Protein AF-A0A7R9ZJB7-F1 (afdb_monomer_lite)

InterPro domains:
  IPR024671 Autophagy-related protein 22-like [PF11700] (4-69)

Organism: NCBI:txid1486917

Foldseek 3Di:
DVVVVLVQLLAAPPCSVVSVVVVVVVVVVLVVVLVVVLVVCVVVVHDVVVSVVVVVVSVVVVVVVVVVDDDSVVSSVVSVCVNVVVDDPPDDDDPVRVVVVPDVPDPPDQFDQDPVRDGDPPPPPDPDDDDDDDDDDDDPPPDDDPDDDDDDDDPPDDDPPPPPPPPPPDPDDDDDDDD

Radius of gyration: 30.26 Å; chains: 1; bounding box: 63×49×95 Å

Secondary structure (DSSP, 8-state):
-HHHHHHHTTSPTT-HHHHHHHHHHHHHHHHHHHHHHHHHHHHTT--HHHHHHHHHHHHHHHHHHHHT---HHHHHHHHHHHHTT-S-TT-PPPHHHHHHH--S-----S----TT---------PPPP---PPPP----------PPP-----------------------PPP----

Sequence (179 aa):
PTEKALYVSIIPHGQEAELMGTYICACQIISWLPPLVFSIVNEAGYSMRFGLSTLAAYFSLSFVLLFWMGDYDDAVTQARLIDEGKRGFAETPTPDEMAMTYSPDANCFPYAYNAYGEFEMHADAAPHGDDSPAPVHSKSQILMHPSAEPSEATPTGATTKVAIARNSITDFRPIHDDD

Structure (mmCIF, N/CA/C/O backbone):
data_AF-A0A7R9ZJB7-F1
#
_entry.id   AF-A0A7R9ZJB7-F1
#
loop_
_atom_site.group_PDB
_atom_site.id
_atom_site.type_symbol
_atom_site.label_atom_id
_atom_site.label_alt_id
_atom_si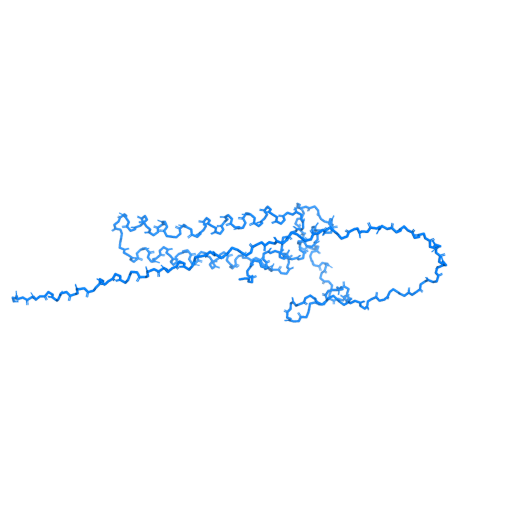te.label_comp_id
_atom_site.label_asym_id
_atom_site.label_entity_id
_atom_site.label_seq_id
_atom_site.pdbx_PDB_ins_code
_atom_site.Cartn_x
_atom_site.Cartn_y
_atom_site.Cartn_z
_atom_site.occupancy
_atom_site.B_iso_or_equiv
_atom_site.auth_seq_id
_atom_site.auth_comp_id
_atom_site.auth_asym_id
_atom_site.auth_atom_id
_atom_site.pdbx_PDB_model_num
ATOM 1 N N . PRO A 1 1 ? 12.463 -0.348 5.202 1.00 56.84 1 PRO A N 1
ATOM 2 C CA . PRO A 1 1 ? 13.404 -0.091 4.077 1.00 56.84 1 PRO A CA 1
ATOM 3 C C . PRO A 1 1 ? 13.136 -0.965 2.845 1.00 56.84 1 PRO A C 1
ATOM 5 O O . PRO A 1 1 ? 13.283 -0.480 1.735 1.00 56.84 1 PRO A O 1
ATOM 8 N N . THR A 1 2 ? 12.714 -2.217 3.041 1.00 80.00 2 THR A N 1
ATOM 9 C CA . THR A 1 2 ? 12.467 -3.204 1.975 1.00 80.00 2 THR A CA 1
ATOM 10 C C . THR A 1 2 ? 11.184 -2.971 1.172 1.00 80.00 2 THR A C 1
ATOM 12 O O . THR A 1 2 ? 11.180 -3.187 -0.031 1.00 80.00 2 THR A O 1
ATOM 15 N N . GLU A 1 3 ? 10.119 -2.460 1.794 1.00 85.88 3 GLU A N 1
ATOM 16 C CA . GLU A 1 3 ? 8.821 -2.254 1.123 1.00 85.88 3 GLU A CA 1
ATOM 17 C C . GLU A 1 3 ? 8.909 -1.308 -0.084 1.00 85.88 3 GLU A C 1
ATOM 19 O O . GLU A 1 3 ? 8.416 -1.608 -1.165 1.00 85.88 3 GLU A O 1
ATOM 24 N N . LYS A 1 4 ? 9.617 -0.184 0.071 1.00 87.12 4 LYS A N 1
ATOM 25 C CA . LYS A 1 4 ? 9.783 0.792 -1.014 1.00 87.12 4 LYS A CA 1
ATOM 26 C C . LYS A 1 4 ? 10.608 0.236 -2.173 1.00 87.12 4 LYS A C 1
ATOM 28 O O . LYS A 1 4 ? 10.397 0.658 -3.299 1.00 87.12 4 LYS A O 1
ATOM 33 N N . ALA A 1 5 ? 11.526 -0.694 -1.902 1.00 87.31 5 ALA A N 1
ATOM 34 C CA . ALA A 1 5 ? 12.327 -1.323 -2.946 1.00 87.31 5 ALA A CA 1
ATOM 35 C C . ALA A 1 5 ? 11.460 -2.216 -3.846 1.00 87.31 5 ALA A C 1
ATOM 37 O O . ALA A 1 5 ? 11.594 -2.134 -5.060 1.00 87.31 5 ALA A O 1
ATOM 38 N N . LEU A 1 6 ? 10.523 -2.975 -3.258 1.00 89.31 6 LEU A N 1
ATOM 39 C CA . LEU A 1 6 ? 9.539 -3.765 -4.013 1.00 89.31 6 LEU A CA 1
ATOM 40 C C . LEU A 1 6 ? 8.600 -2.894 -4.851 1.00 89.31 6 LEU A C 1
ATOM 42 O O . LEU A 1 6 ? 8.206 -3.286 -5.941 1.00 89.31 6 LEU A O 1
ATOM 46 N N . TYR A 1 7 ? 8.222 -1.718 -4.348 1.00 89.94 7 TYR A N 1
ATOM 47 C CA . TYR A 1 7 ? 7.385 -0.803 -5.121 1.00 89.94 7 TYR A CA 1
ATOM 48 C C . TYR A 1 7 ? 8.147 -0.196 -6.307 1.00 89.94 7 TYR A C 1
ATOM 50 O O . TYR A 1 7 ? 7.601 -0.072 -7.393 1.00 89.94 7 TYR A O 1
ATOM 58 N N . VAL A 1 8 ? 9.424 0.150 -6.134 1.00 89.19 8 VAL A N 1
ATOM 59 C CA . VAL A 1 8 ? 10.232 0.730 -7.218 1.00 89.19 8 VAL A CA 1
ATOM 60 C C . VAL A 1 8 ? 10.496 -0.278 -8.340 1.00 89.19 8 VAL A C 1
ATOM 62 O O . VAL A 1 8 ? 10.522 0.115 -9.498 1.00 89.19 8 VAL A O 1
ATOM 65 N N . SER A 1 9 ? 10.632 -1.572 -8.040 1.00 89.88 9 SER A N 1
ATOM 66 C CA . SER A 1 9 ? 10.878 -2.606 -9.057 1.00 89.88 9 SER A CA 1
ATOM 67 C C . SER A 1 9 ? 9.681 -2.930 -9.956 1.00 89.88 9 SER A C 1
ATOM 69 O O . SER A 1 9 ? 9.874 -3.578 -10.982 1.00 89.88 9 SER A O 1
ATOM 71 N N . ILE A 1 10 ? 8.468 -2.503 -9.591 1.00 92.50 10 ILE A N 1
ATOM 72 C CA . ILE A 1 10 ? 7.250 -2.676 -10.406 1.00 92.50 10 ILE A CA 1
ATOM 73 C C . ILE A 1 10 ? 6.846 -1.402 -11.158 1.00 92.50 10 ILE A C 1
ATOM 75 O O . ILE A 1 10 ? 5.881 -1.421 -11.918 1.00 92.50 10 ILE A O 1
ATOM 79 N N . ILE A 1 11 ? 7.540 -0.283 -10.936 1.00 91.94 11 ILE A N 1
ATOM 80 C CA . ILE A 1 11 ? 7.243 0.974 -11.621 1.00 91.94 11 ILE A CA 1
ATOM 81 C C . ILE A 1 11 ? 7.991 1.008 -12.960 1.00 91.94 11 ILE A C 1
ATOM 83 O O . ILE A 1 11 ? 9.207 0.823 -12.961 1.00 91.94 11 ILE A O 1
ATOM 87 N N . PRO A 1 12 ? 7.307 1.289 -14.086 1.00 89.62 12 PRO A N 1
ATOM 88 C CA . PRO A 1 12 ? 7.982 1.520 -15.357 1.00 89.62 12 PRO A CA 1
ATOM 89 C C . PRO A 1 12 ? 8.837 2.795 -15.311 1.00 89.62 12 PRO A C 1
ATOM 91 O O . PRO A 1 12 ? 8.505 3.789 -14.648 1.00 89.62 12 PRO A O 1
ATOM 94 N N . HIS A 1 13 ? 9.934 2.782 -16.059 1.00 86.56 13 HIS A N 1
ATOM 95 C CA . HIS A 1 13 ? 10.882 3.883 -16.127 1.00 86.56 13 HIS A CA 1
ATOM 96 C C . HIS A 1 13 ? 10.229 5.127 -16.747 1.00 86.56 13 HIS A C 1
ATOM 98 O O . HIS A 1 13 ? 9.405 5.064 -17.658 1.00 86.56 13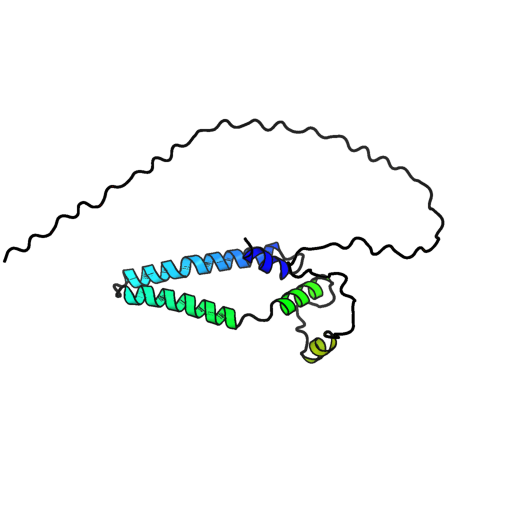 HIS A O 1
ATOM 104 N N . GLY A 1 14 ? 10.605 6.305 -16.245 1.00 87.25 14 GLY A N 1
ATOM 105 C CA . GLY A 1 14 ? 10.082 7.589 -16.729 1.00 87.25 14 GLY A CA 1
ATOM 106 C C . GLY A 1 14 ? 8.793 8.075 -16.053 1.00 87.25 14 GLY A C 1
ATOM 107 O O . GLY A 1 14 ? 8.458 9.247 -16.210 1.00 87.25 14 GLY A O 1
ATOM 108 N N . GLN A 1 15 ? 8.120 7.247 -15.239 1.00 88.25 15 GLN A N 1
ATOM 109 C CA . GLN A 1 15 ? 6.971 7.653 -14.401 1.00 88.25 15 GLN A CA 1
ATOM 110 C C . GLN A 1 15 ? 7.194 7.448 -12.893 1.00 88.25 15 GLN A C 1
ATOM 112 O O . GLN A 1 15 ? 6.270 7.563 -12.084 1.00 88.25 15 GLN A O 1
ATOM 117 N N . GLU A 1 16 ? 8.439 7.196 -12.496 1.00 90.44 16 GLU A N 1
ATOM 118 C CA . GLU A 1 16 ? 8.850 6.926 -11.114 1.00 90.44 16 GLU A CA 1
ATOM 119 C C . GLU A 1 16 ? 8.367 7.997 -10.130 1.00 90.44 16 GLU A C 1
ATOM 121 O O . GLU A 1 16 ? 7.819 7.681 -9.074 1.00 90.44 16 GLU A O 1
ATOM 126 N N . ALA A 1 17 ? 8.516 9.275 -10.491 1.00 92.75 17 ALA A N 1
ATOM 127 C CA . ALA A 1 17 ? 8.148 10.389 -9.624 1.00 92.75 17 ALA A CA 1
ATOM 128 C C . ALA A 1 17 ? 6.627 10.486 -9.392 1.00 92.75 17 ALA A C 1
ATOM 130 O O . ALA A 1 17 ? 6.191 10.735 -8.266 1.00 92.75 17 ALA A O 1
ATOM 131 N N . GLU A 1 18 ? 5.817 10.264 -10.432 1.00 94.81 18 GLU A N 1
ATOM 132 C CA . GLU A 1 18 ? 4.352 10.369 -10.363 1.00 94.81 18 GLU A CA 1
ATOM 133 C C . GLU A 1 18 ? 3.747 9.219 -9.548 1.00 94.81 18 GLU A C 1
ATOM 135 O O . GLU A 1 18 ? 2.920 9.429 -8.650 1.00 94.81 18 GLU A O 1
ATOM 140 N N . LEU A 1 19 ? 4.208 7.996 -9.815 1.00 92.75 19 LEU A N 1
ATOM 141 C CA . LEU A 1 19 ? 3.754 6.793 -9.123 1.00 92.75 19 LEU A CA 1
ATOM 142 C C . LEU A 1 19 ? 4.240 6.760 -7.674 1.00 92.75 19 LEU A C 1
ATOM 144 O O . LEU A 1 19 ? 3.475 6.388 -6.781 1.00 92.75 19 LEU A O 1
ATOM 148 N N . MET A 1 20 ? 5.474 7.193 -7.404 1.00 92.94 20 MET A N 1
ATOM 149 C CA . MET A 1 20 ? 5.983 7.254 -6.035 1.00 92.94 20 MET A CA 1
ATOM 150 C C . MET A 1 20 ? 5.309 8.356 -5.216 1.00 92.94 20 MET A C 1
ATOM 152 O O . MET A 1 20 ? 4.985 8.145 -4.045 1.00 92.94 20 MET A O 1
ATOM 156 N N . GLY A 1 21 ? 5.007 9.500 -5.836 1.00 94.62 21 GLY A N 1
ATOM 157 C CA . GLY A 1 21 ? 4.193 10.548 -5.221 1.00 94.62 21 GLY A CA 1
ATOM 158 C C . GLY A 1 21 ? 2.799 10.045 -4.836 1.00 94.62 21 GLY A C 1
ATOM 159 O O . GLY A 1 21 ? 2.347 10.274 -3.713 1.00 94.62 21 GLY A O 1
ATOM 160 N N . THR A 1 22 ? 2.150 9.298 -5.733 1.00 94.88 22 THR A N 1
ATOM 161 C CA . THR A 1 22 ? 0.819 8.716 -5.498 1.00 94.88 22 THR A CA 1
ATOM 162 C C . THR A 1 22 ? 0.836 7.692 -4.365 1.00 94.88 22 THR A C 1
ATOM 164 O O . THR A 1 22 ? -0.007 7.767 -3.470 1.00 94.88 22 THR A O 1
ATOM 167 N N . TYR A 1 23 ? 1.823 6.791 -4.343 1.00 93.81 23 TYR A N 1
ATOM 168 C CA . TYR A 1 23 ? 2.006 5.827 -3.254 1.00 93.81 23 TYR A CA 1
ATOM 169 C C . TYR A 1 23 ? 2.179 6.525 -1.902 1.00 93.81 23 TYR A C 1
ATOM 171 O O . TYR A 1 23 ? 1.445 6.235 -0.958 1.00 93.81 23 TYR A O 1
ATOM 179 N N . ILE A 1 24 ? 3.080 7.511 -1.813 1.00 94.94 24 ILE A N 1
ATOM 180 C CA . ILE A 1 24 ? 3.301 8.256 -0.567 1.00 94.94 24 ILE A CA 1
ATOM 181 C C . ILE A 1 24 ? 2.023 8.986 -0.139 1.00 94.94 24 ILE A C 1
ATOM 183 O O . ILE A 1 24 ? 1.664 8.941 1.038 1.00 94.94 24 ILE A O 1
ATOM 187 N N . CYS A 1 25 ? 1.319 9.631 -1.072 1.00 96.19 25 CYS A N 1
ATOM 188 C CA . CYS A 1 25 ? 0.058 10.314 -0.796 1.00 96.19 25 CYS A CA 1
ATOM 189 C C . CYS A 1 25 ? -0.992 9.349 -0.222 1.00 96.19 25 CYS A C 1
ATOM 191 O O . CYS A 1 25 ? -1.583 9.631 0.821 1.00 96.19 25 CYS A O 1
ATOM 193 N N . ALA A 1 26 ? -1.166 8.176 -0.836 1.00 94.62 26 ALA A N 1
ATOM 194 C CA . ALA A 1 26 ? -2.094 7.151 -0.369 1.00 94.62 26 ALA A CA 1
ATOM 195 C C . ALA A 1 26 ? -1.723 6.621 1.026 1.00 94.62 26 ALA A C 1
ATOM 197 O O . ALA A 1 26 ? -2.588 6.550 1.902 1.00 94.62 26 ALA A O 1
ATOM 198 N N . CYS A 1 27 ? -0.442 6.320 1.272 1.00 93.62 27 CYS A N 1
ATOM 199 C CA . CYS A 1 27 ? 0.040 5.901 2.589 1.00 93.62 27 CYS A CA 1
ATOM 200 C C . CYS A 1 27 ? -0.257 6.952 3.657 1.00 93.62 27 CYS A C 1
ATOM 202 O O . CYS A 1 27 ? -0.719 6.609 4.747 1.00 93.62 27 CYS A O 1
ATOM 204 N N . GLN A 1 28 ? -0.036 8.232 3.343 1.00 95.94 28 GLN A N 1
ATOM 205 C CA . GLN A 1 28 ? -0.377 9.299 4.271 1.00 95.94 28 GLN A CA 1
ATOM 206 C C . GLN A 1 28 ? -1.875 9.320 4.524 1.00 95.94 28 GLN A C 1
ATOM 208 O O . GLN A 1 28 ? -2.256 9.291 5.690 1.00 95.94 28 GLN A O 1
ATOM 213 N N . ILE A 1 29 ? -2.708 9.259 3.476 1.00 95.25 29 ILE A N 1
ATOM 214 C CA . ILE A 1 29 ? -4.168 9.275 3.613 1.00 95.2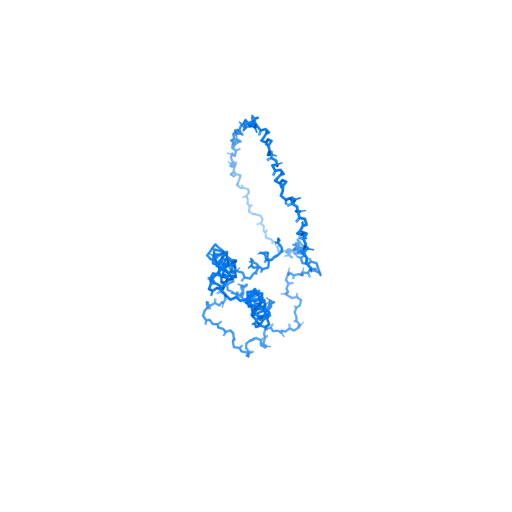5 29 ILE A CA 1
ATOM 215 C C . ILE A 1 29 ? -4.674 8.171 4.544 1.00 95.25 29 ILE A C 1
ATOM 217 O O . ILE A 1 29 ? -5.458 8.416 5.460 1.00 95.25 29 ILE A O 1
ATOM 221 N N . ILE A 1 30 ? -4.176 6.957 4.340 1.00 94.25 30 ILE A N 1
ATOM 222 C CA . ILE A 1 30 ? -4.577 5.790 5.120 1.00 94.25 30 ILE A CA 1
ATOM 223 C C . ILE A 1 30 ? -4.044 5.871 6.558 1.00 94.25 30 ILE A C 1
ATOM 225 O O . ILE A 1 30 ? -4.704 5.388 7.472 1.00 94.25 30 ILE A O 1
ATOM 229 N N . SER A 1 31 ? -2.896 6.512 6.802 1.00 94.75 31 SER A N 1
ATOM 230 C CA . SER A 1 31 ? -2.301 6.577 8.145 1.00 94.75 31 SER A CA 1
ATOM 231 C C . SER A 1 31 ? -3.085 7.441 9.147 1.00 94.75 31 SER A C 1
ATOM 233 O O . SER A 1 31 ? -3.129 7.100 10.331 1.00 94.75 31 SER A O 1
ATOM 235 N N . TRP A 1 32 ? -3.741 8.526 8.705 1.00 95.62 32 TRP A N 1
ATOM 236 C CA . TRP A 1 32 ? -4.528 9.399 9.599 1.00 95.62 32 TRP A CA 1
ATOM 237 C C . TRP A 1 32 ? -5.977 8.952 9.774 1.00 95.62 32 TRP A C 1
ATOM 239 O O . TRP A 1 32 ? -6.656 9.387 10.706 1.00 95.62 32 TRP A O 1
ATOM 249 N N . LEU A 1 33 ? -6.460 8.067 8.910 1.00 94.88 33 LEU A N 1
ATOM 250 C CA . LEU A 1 33 ? -7.865 7.697 8.874 1.00 94.88 33 LEU A CA 1
ATOM 251 C C . LEU A 1 33 ? -8.296 6.860 10.105 1.00 94.88 33 LEU A C 1
ATOM 253 O O . LEU A 1 33 ? -9.286 7.234 10.739 1.00 94.88 33 LEU A O 1
ATOM 257 N N . PRO A 1 34 ? -7.557 5.822 10.554 1.00 93.81 34 PRO A N 1
ATOM 258 C CA . PRO A 1 34 ? -7.882 5.092 11.781 1.00 93.81 34 PRO A CA 1
ATOM 259 C C . PRO A 1 34 ? -7.931 5.954 13.057 1.00 93.81 34 PRO A C 1
ATOM 261 O O . PRO A 1 34 ? -8.938 5.869 13.767 1.00 93.81 34 PRO A O 1
ATOM 264 N N . PRO A 1 35 ? -6.925 6.800 13.383 1.00 94.12 35 PRO A N 1
ATOM 265 C CA . PRO A 1 35 ? -6.981 7.624 14.591 1.00 94.12 35 PRO A CA 1
ATOM 266 C C . PRO A 1 35 ? -8.079 8.691 14.529 1.00 94.12 35 PRO A C 1
ATOM 268 O O . PRO A 1 35 ? -8.673 9.004 15.563 1.00 94.12 35 PRO A O 1
ATOM 271 N N . LEU A 1 36 ? -8.406 9.212 13.342 1.00 96.44 36 LEU A N 1
ATOM 272 C CA . LEU A 1 36 ? -9.518 10.146 13.185 1.00 96.44 36 LEU A CA 1
ATOM 273 C C . LEU A 1 36 ? -10.858 9.454 13.441 1.00 96.44 36 LEU A C 1
ATOM 275 O O . LEU A 1 36 ? -11.664 9.950 14.225 1.00 96.44 36 LEU A O 1
ATOM 279 N N . VAL A 1 37 ? -11.087 8.284 12.841 1.00 96.06 37 VAL A N 1
ATOM 280 C CA . VAL A 1 37 ? -12.323 7.516 13.058 1.00 96.06 37 VAL A CA 1
ATOM 281 C C . VAL A 1 37 ? -12.456 7.097 14.519 1.00 96.06 37 VAL A C 1
ATOM 283 O O . VAL A 1 37 ? -13.539 7.207 15.090 1.00 96.06 37 VAL A O 1
ATOM 286 N N . PHE A 1 38 ? -11.360 6.679 15.153 1.00 94.56 38 PHE A N 1
ATOM 287 C CA . PHE A 1 38 ? -11.344 6.387 16.584 1.00 94.56 38 PHE A CA 1
ATOM 288 C C . PHE A 1 38 ? -11.739 7.611 17.421 1.00 94.56 38 PHE A C 1
ATOM 290 O O . PHE A 1 38 ? -12.583 7.494 18.309 1.00 94.56 38 PHE A O 1
ATOM 297 N N . SER A 1 39 ? -11.180 8.782 17.106 1.00 95.69 39 SER A N 1
ATOM 298 C CA . SER A 1 39 ? -11.496 10.038 17.798 1.00 95.69 39 SER A CA 1
ATOM 299 C C . SER A 1 39 ? -12.977 10.398 17.668 1.00 95.69 39 SER A C 1
ATOM 301 O O . SER A 1 39 ? -13.623 10.646 18.681 1.00 95.69 39 SER A O 1
ATOM 303 N N . ILE A 1 40 ? -13.547 10.316 16.460 1.00 97.19 40 ILE A N 1
ATOM 304 C CA . ILE A 1 40 ? -14.977 10.583 16.226 1.00 97.19 40 ILE A CA 1
ATOM 305 C C . ILE A 1 40 ? -15.864 9.624 17.031 1.00 97.19 40 ILE A C 1
ATOM 307 O O . ILE A 1 40 ? -16.829 10.053 17.661 1.00 97.19 40 ILE A O 1
ATOM 311 N N . VAL A 1 41 ? -15.550 8.323 17.034 1.00 96.88 41 VAL A N 1
ATOM 312 C CA . VAL A 1 41 ? -16.327 7.321 17.788 1.00 96.88 41 VAL A CA 1
ATOM 313 C C . VAL A 1 41 ? -16.262 7.595 19.291 1.00 96.88 41 VAL A C 1
ATOM 315 O O . VAL A 1 41 ? -17.270 7.452 19.985 1.00 96.88 41 VAL A O 1
ATOM 318 N N . ASN A 1 42 ? -15.099 8.013 19.790 1.00 95.00 42 ASN A N 1
ATOM 319 C CA . ASN A 1 42 ? -14.906 8.333 21.197 1.00 95.00 42 ASN A CA 1
ATOM 320 C C . ASN A 1 42 ? -15.649 9.618 21.607 1.00 95.00 42 ASN A C 1
ATOM 322 O O . ASN A 1 42 ? -16.307 9.640 22.644 1.00 95.00 42 ASN A O 1
ATOM 326 N N . GLU A 1 43 ? -15.611 10.666 20.780 1.00 97.06 43 GLU A N 1
ATOM 327 C CA . GLU A 1 43 ? -16.336 11.924 21.026 1.00 97.06 43 GLU A CA 1
ATOM 328 C C . GLU A 1 43 ? -17.858 11.763 20.941 1.00 97.06 43 GLU A C 1
ATOM 330 O O . GLU A 1 43 ? -18.595 12.436 21.658 1.00 97.06 43 GLU A O 1
ATOM 335 N N . ALA A 1 44 ? -18.343 10.819 20.133 1.00 97.25 44 ALA A N 1
ATOM 336 C CA . ALA A 1 44 ? -19.759 10.470 20.068 1.00 97.25 44 ALA A CA 1
ATOM 337 C C . ALA A 1 44 ? -20.275 9.720 21.319 1.00 97.25 44 ALA A C 1
ATOM 339 O O . ALA A 1 44 ? -21.462 9.401 21.393 1.00 97.25 44 ALA A O 1
ATOM 340 N N . GLY A 1 45 ? -19.414 9.434 22.304 1.00 97.06 45 GLY A N 1
ATOM 341 C CA . GLY A 1 45 ? -19.795 8.797 23.567 1.00 97.06 45 GLY A CA 1
ATOM 342 C C . GLY A 1 45 ? -20.009 7.284 23.474 1.00 97.06 45 GLY A C 1
ATOM 343 O O . GLY A 1 45 ? -20.599 6.688 24.378 1.00 97.06 45 GLY A O 1
ATOM 344 N N . TYR A 1 46 ? -19.546 6.637 22.398 1.00 97.12 46 TYR A N 1
ATOM 345 C CA . TYR A 1 46 ? -19.587 5.179 22.297 1.00 97.12 46 TYR A CA 1
ATOM 346 C C . TYR A 1 46 ? -18.578 4.523 23.245 1.00 97.12 46 TYR A C 1
ATOM 348 O O . TYR A 1 46 ? -17.533 5.078 23.580 1.00 97.12 46 TYR A O 1
ATOM 356 N N . SER A 1 47 ? -18.869 3.284 23.658 1.00 96.00 47 SER A N 1
ATOM 357 C CA . SER A 1 47 ? -17.941 2.523 24.499 1.00 96.00 47 SER A CA 1
ATOM 358 C C . SER A 1 47 ? -16.617 2.246 23.773 1.00 96.00 47 SER A C 1
ATOM 360 O O . SER A 1 47 ? -16.601 1.932 22.581 1.00 96.00 47 SER A O 1
ATOM 362 N N . MET A 1 48 ? -15.505 2.267 24.512 1.00 94.88 48 MET A N 1
ATOM 363 C CA . MET A 1 48 ? -14.144 2.064 23.986 1.00 94.88 48 MET A CA 1
ATOM 364 C C . MET A 1 48 ? -13.968 0.745 23.205 1.00 94.88 48 MET A C 1
ATOM 366 O O . MET A 1 48 ? -13.120 0.644 22.319 1.00 94.88 48 MET A O 1
ATOM 370 N N . ARG A 1 49 ? -14.816 -0.257 23.480 1.00 96.38 49 ARG A N 1
ATOM 371 C CA . ARG A 1 49 ? -14.876 -1.523 22.733 1.00 96.38 49 ARG A CA 1
ATOM 372 C C . ARG A 1 49 ? -15.173 -1.310 21.248 1.00 96.38 49 ARG A C 1
ATOM 374 O O . ARG A 1 49 ? -14.565 -1.976 20.417 1.00 96.38 49 ARG A O 1
ATOM 381 N N . PHE A 1 50 ? -16.060 -0.373 20.912 1.00 95.81 50 PHE A N 1
ATOM 382 C CA . PHE A 1 50 ? -16.353 -0.043 19.517 1.00 95.81 50 PHE A CA 1
ATOM 383 C C . PHE A 1 50 ? -15.161 0.632 18.839 1.00 95.81 50 PHE A C 1
ATOM 385 O O . PHE A 1 50 ? -14.849 0.284 17.706 1.00 95.81 50 PHE A O 1
ATOM 392 N N . GLY A 1 51 ? -14.437 1.507 19.545 1.00 93.62 51 GLY A N 1
ATOM 393 C CA . GLY A 1 51 ? -13.205 2.110 19.027 1.00 93.62 51 GLY A CA 1
ATOM 394 C C . GLY A 1 51 ? -12.112 1.077 18.719 1.00 93.62 51 GLY A C 1
ATOM 395 O O . GLY A 1 51 ? -11.439 1.168 17.699 1.00 93.62 51 GLY A O 1
ATOM 396 N N . LEU A 1 52 ? -11.963 0.038 19.547 1.00 93.81 52 LEU A N 1
ATOM 397 C CA . LEU A 1 52 ? -11.054 -1.075 19.238 1.00 93.81 52 LEU A CA 1
ATOM 398 C C . LEU A 1 52 ? -11.563 -1.939 18.074 1.00 93.81 52 LEU A C 1
ATOM 400 O O . LEU A 1 52 ? -10.770 -2.411 17.259 1.00 93.81 52 LEU A O 1
ATOM 404 N N . SER A 1 53 ? -12.882 -2.123 17.965 1.00 96.31 53 SER A N 1
ATOM 405 C CA . SER A 1 53 ? -13.492 -2.879 16.868 1.00 96.31 53 SER A CA 1
ATOM 406 C C . SER A 1 53 ? -13.294 -2.211 15.506 1.00 96.31 53 SER A C 1
ATOM 408 O O . SER A 1 53 ? -13.127 -2.923 14.517 1.00 96.31 53 SER A O 1
ATOM 410 N N . THR A 1 54 ? -13.299 -0.875 15.420 1.00 95.12 54 THR A N 1
ATOM 411 C CA . THR A 1 54 ? -13.032 -0.179 14.149 1.00 95.12 54 THR A CA 1
ATOM 412 C C . THR A 1 54 ? -11.586 -0.375 13.707 1.00 95.12 54 THR A C 1
ATOM 414 O O . THR A 1 54 ? -11.343 -0.624 12.530 1.00 95.12 54 THR A O 1
ATOM 417 N N . LEU A 1 55 ? -10.631 -0.358 14.642 1.00 92.88 55 LEU A N 1
ATOM 418 C CA . LEU A 1 55 ? -9.227 -0.639 14.344 1.00 92.88 55 LEU A CA 1
ATOM 419 C C . LEU A 1 55 ? -9.039 -2.066 13.807 1.00 92.88 55 LEU A C 1
ATOM 421 O O . LEU A 1 55 ? -8.358 -2.264 12.802 1.00 92.88 55 LEU A O 1
ATOM 425 N N . ALA A 1 56 ? -9.696 -3.050 14.430 1.00 95.69 56 ALA A N 1
ATOM 426 C CA . ALA A 1 56 ? -9.699 -4.429 13.944 1.00 95.69 56 ALA A CA 1
ATOM 427 C C . ALA A 1 56 ? -10.287 -4.538 12.526 1.00 95.69 56 ALA A C 1
ATOM 429 O O . ALA A 1 56 ? -9.716 -5.227 11.685 1.00 95.69 56 ALA A O 1
ATOM 430 N N . ALA A 1 57 ? -11.370 -3.808 12.234 1.00 95.94 57 ALA A N 1
ATOM 431 C CA . ALA A 1 57 ? -11.968 -3.780 10.902 1.00 95.94 57 ALA A CA 1
ATOM 432 C C . ALA A 1 57 ? -11.006 -3.229 9.832 1.00 95.94 57 ALA A C 1
ATOM 434 O O . ALA A 1 57 ? -10.936 -3.801 8.745 1.00 95.94 57 ALA A O 1
ATOM 435 N N . TYR A 1 58 ? -10.220 -2.186 10.136 1.00 95.25 58 TYR A N 1
ATOM 436 C CA . TYR A 1 58 ? -9.183 -1.688 9.218 1.00 95.25 58 TYR A CA 1
ATOM 437 C C . TYR A 1 58 ? -8.106 -2.736 8.940 1.00 95.25 58 TYR A C 1
ATOM 439 O O . TYR A 1 58 ? -7.740 -2.934 7.785 1.00 95.25 58 TYR A O 1
ATOM 447 N N . PHE A 1 59 ? -7.634 -3.453 9.963 1.00 94.38 59 PHE A N 1
ATOM 448 C CA . PHE A 1 59 ? -6.671 -4.536 9.753 1.00 94.38 59 PHE A CA 1
ATOM 449 C C . PHE A 1 59 ? -7.253 -5.668 8.907 1.00 94.38 59 PHE A C 1
ATOM 451 O O . PHE A 1 59 ? -6.600 -6.124 7.971 1.00 94.38 59 PHE A O 1
ATOM 458 N N . SER A 1 60 ? -8.483 -6.101 9.192 1.00 96.94 60 SER A N 1
ATOM 459 C CA . SER A 1 60 ? -9.160 -7.123 8.389 1.00 96.94 60 SER A CA 1
ATOM 460 C C . SER A 1 60 ? -9.324 -6.688 6.934 1.00 96.94 60 SER A C 1
ATOM 462 O O . SER A 1 60 ? -9.079 -7.489 6.036 1.00 96.94 60 SER A O 1
ATOM 464 N N . LEU A 1 61 ? -9.670 -5.421 6.689 1.00 95.75 61 LEU A N 1
ATOM 465 C CA . LEU A 1 61 ? -9.746 -4.867 5.341 1.00 95.75 61 LEU A CA 1
ATOM 466 C C . LEU A 1 61 ? -8.384 -4.915 4.636 1.00 95.75 61 LEU A C 1
ATOM 468 O O . LEU A 1 61 ? -8.317 -5.372 3.499 1.00 95.75 61 LEU A O 1
ATOM 472 N N . SER A 1 62 ? -7.299 -4.523 5.311 1.00 93.88 62 SER A N 1
ATOM 473 C CA . SER A 1 62 ? -5.943 -4.617 4.753 1.00 93.88 62 SER A CA 1
ATOM 474 C C . SER A 1 62 ? -5.564 -6.051 4.382 1.00 93.88 62 SER A C 1
ATOM 476 O O . SER A 1 62 ? -4.984 -6.269 3.323 1.00 93.88 62 SER A O 1
ATOM 478 N N . PHE A 1 63 ? -5.929 -7.041 5.204 1.00 96.12 63 PHE A N 1
ATOM 479 C CA . PHE A 1 63 ? -5.709 -8.451 4.871 1.00 96.12 63 PHE A CA 1
ATOM 480 C C . PHE A 1 63 ? -6.492 -8.882 3.629 1.00 96.12 63 PHE A C 1
ATOM 482 O O . PHE A 1 63 ? -5.931 -9.548 2.765 1.00 96.12 63 PHE A O 1
ATOM 489 N N . VAL A 1 64 ? -7.764 -8.491 3.507 1.00 96.94 64 VAL A N 1
ATOM 490 C CA . VAL A 1 64 ? -8.581 -8.815 2.325 1.00 96.94 64 VAL A CA 1
ATOM 491 C C . VAL A 1 64 ? -7.987 -8.197 1.060 1.00 96.94 64 VAL A C 1
ATOM 493 O O . VAL A 1 64 ? -7.869 -8.884 0.050 1.00 96.94 64 VAL A O 1
ATOM 496 N N . LEU A 1 65 ? -7.563 -6.933 1.122 1.00 94.31 65 LEU A N 1
ATOM 497 C CA . LEU A 1 65 ? -6.906 -6.265 -0.003 1.00 94.31 65 LEU A CA 1
ATOM 498 C C . LEU A 1 65 ? -5.587 -6.948 -0.381 1.00 94.31 65 LEU A C 1
ATOM 500 O O . LEU A 1 65 ? -5.297 -7.080 -1.565 1.00 94.31 65 LEU A O 1
ATOM 504 N N . LEU A 1 66 ? -4.828 -7.437 0.604 1.00 92.31 66 LEU A N 1
ATOM 505 C CA . LEU A 1 66 ? -3.600 -8.188 0.355 1.00 92.31 66 LEU A CA 1
ATOM 506 C C . LEU A 1 66 ? -3.876 -9.525 -0.347 1.00 92.31 66 LEU A C 1
ATOM 508 O O . LEU A 1 66 ? -3.138 -9.891 -1.251 1.00 92.31 66 LEU A O 1
ATOM 512 N N . PHE A 1 67 ? -4.952 -10.232 0.009 1.00 93.94 67 PHE A N 1
ATOM 513 C CA . PHE A 1 67 ? -5.352 -11.466 -0.685 1.00 93.94 67 PHE A CA 1
ATOM 514 C C . PHE A 1 67 ? -5.858 -11.236 -2.113 1.00 93.94 67 PHE A C 1
ATOM 516 O O . PHE A 1 67 ? -5.864 -12.166 -2.914 1.00 93.94 67 PHE A O 1
ATOM 523 N N . TRP A 1 68 ? -6.301 -10.021 -2.431 1.00 95.69 68 TRP A N 1
ATOM 524 C CA . TRP A 1 68 ? -6.652 -9.619 -3.794 1.00 95.69 68 TRP A CA 1
ATOM 525 C C . TRP A 1 68 ? -5.477 -9.063 -4.594 1.00 95.69 68 TRP A C 1
ATOM 527 O O . TRP A 1 68 ? -5.631 -8.807 -5.788 1.00 95.69 68 TRP A O 1
ATOM 537 N N . MET A 1 69 ? -4.312 -8.886 -3.973 1.00 91.94 69 MET A N 1
ATOM 538 C CA . MET A 1 69 ? -3.102 -8.518 -4.692 1.00 91.94 69 MET A CA 1
ATOM 539 C C . MET A 1 69 ? -2.659 -9.702 -5.566 1.00 91.94 69 MET A C 1
ATOM 541 O O . MET A 1 69 ? -2.601 -10.837 -5.095 1.00 91.94 69 MET A O 1
ATOM 545 N N . GLY A 1 70 ? -2.414 -9.438 -6.852 1.00 92.12 70 GLY A N 1
ATOM 546 C CA . GLY A 1 70 ? -1.976 -10.447 -7.819 1.00 92.12 70 GLY A CA 1
ATOM 547 C C . GLY A 1 70 ? -0.536 -10.918 -7.600 1.00 92.12 70 GLY A C 1
ATOM 548 O O . GLY A 1 70 ? 0.123 -10.534 -6.632 1.00 92.12 70 GLY A O 1
ATOM 549 N N . ASP A 1 71 ? -0.050 -11.747 -8.523 1.00 92.81 71 ASP A N 1
ATOM 550 C CA . ASP A 1 71 ? 1.328 -12.235 -8.499 1.00 92.81 71 ASP A CA 1
ATOM 551 C C . ASP A 1 71 ? 2.323 -11.096 -8.786 1.00 92.81 71 ASP A C 1
ATOM 553 O O . ASP A 1 71 ? 2.132 -10.281 -9.693 1.00 92.81 71 ASP A O 1
ATOM 557 N N . TYR A 1 72 ? 3.382 -11.027 -7.983 1.00 90.69 72 TYR A N 1
ATOM 558 C CA . TYR A 1 72 ? 4.402 -9.990 -8.088 1.00 90.69 72 TYR A CA 1
ATOM 559 C C . TYR A 1 72 ? 5.293 -10.168 -9.327 1.00 90.69 72 TYR A C 1
ATOM 561 O O . TYR A 1 72 ? 5.655 -9.176 -9.962 1.00 90.69 72 TYR A O 1
ATOM 569 N N . ASP A 1 73 ? 5.621 -11.404 -9.706 1.00 90.88 73 ASP A N 1
ATOM 570 C CA . ASP A 1 73 ? 6.523 -11.680 -10.828 1.00 90.88 73 ASP A CA 1
ATOM 571 C C . ASP A 1 73 ? 5.873 -11.306 -12.172 1.00 90.88 73 ASP A C 1
ATOM 573 O O . ASP A 1 73 ? 6.545 -10.803 -13.081 1.00 90.88 73 ASP A O 1
ATOM 577 N N . ASP A 1 74 ? 4.549 -11.463 -12.279 1.00 90.00 74 ASP A N 1
ATOM 578 C CA . ASP A 1 74 ? 3.769 -10.984 -13.427 1.00 90.00 74 ASP A CA 1
ATOM 579 C C . ASP A 1 74 ? 3.806 -9.448 -13.517 1.00 90.00 74 ASP A C 1
ATOM 581 O O . ASP A 1 74 ? 4.106 -8.890 -14.574 1.00 90.00 74 ASP A O 1
ATOM 585 N N . ALA A 1 75 ? 3.625 -8.746 -12.393 1.00 90.62 75 ALA A N 1
ATOM 586 C CA . ALA A 1 75 ? 3.696 -7.284 -12.359 1.00 90.62 75 ALA A CA 1
ATOM 587 C C . ALA A 1 75 ? 5.073 -6.748 -12.801 1.00 90.62 75 ALA A C 1
ATOM 589 O O . ALA A 1 75 ? 5.147 -5.810 -13.598 1.00 90.62 75 ALA A O 1
ATOM 590 N N . VAL A 1 76 ? 6.168 -7.369 -12.344 1.00 90.62 76 VAL A N 1
ATOM 591 C CA . VAL A 1 76 ? 7.532 -7.008 -12.775 1.00 90.62 76 VAL A CA 1
ATOM 592 C C . VAL A 1 76 ? 7.729 -7.283 -14.267 1.00 90.62 76 VAL A C 1
ATOM 594 O O . VAL A 1 76 ? 8.325 -6.469 -14.977 1.00 90.62 76 VAL A O 1
ATOM 597 N N . THR A 1 77 ? 7.225 -8.414 -14.765 1.00 89.12 77 THR A N 1
ATOM 598 C CA . THR A 1 77 ? 7.316 -8.768 -16.188 1.00 89.12 77 THR A CA 1
ATOM 599 C C . THR A 1 77 ? 6.577 -7.747 -17.054 1.00 89.12 77 THR A C 1
ATOM 601 O O . THR A 1 77 ? 7.114 -7.285 -18.061 1.00 89.12 77 THR A O 1
ATOM 604 N N . GLN A 1 78 ? 5.379 -7.330 -16.643 1.00 87.81 78 GLN A N 1
ATOM 605 C CA . GLN A 1 78 ? 4.600 -6.315 -17.348 1.00 87.81 78 GLN A CA 1
ATOM 606 C C . GLN A 1 78 ? 5.288 -4.946 -17.351 1.00 87.81 78 GLN A C 1
ATOM 608 O O . GLN A 1 78 ? 5.348 -4.313 -18.406 1.00 87.81 78 GLN A O 1
ATOM 613 N N . ALA A 1 79 ? 5.865 -4.516 -16.224 1.00 89.88 79 ALA A N 1
ATOM 614 C CA . ALA A 1 79 ? 6.617 -3.262 -16.148 1.00 89.88 79 ALA A CA 1
ATOM 615 C C . ALA A 1 79 ? 7.783 -3.237 -17.154 1.00 89.88 79 ALA A C 1
ATOM 617 O O . ALA A 1 79 ? 7.917 -2.290 -17.928 1.00 89.88 79 ALA A O 1
ATOM 618 N N . ARG A 1 80 ? 8.554 -4.331 -17.245 1.00 87.69 80 ARG A N 1
ATOM 619 C CA . ARG A 1 80 ? 9.662 -4.458 -18.211 1.00 87.69 80 ARG A CA 1
ATOM 620 C C . ARG A 1 80 ? 9.197 -4.418 -19.667 1.00 87.69 80 ARG A C 1
ATOM 622 O O . ARG A 1 80 ? 9.854 -3.811 -20.507 1.00 87.69 80 ARG A O 1
ATOM 629 N N . LEU A 1 81 ? 8.067 -5.051 -19.985 1.00 86.50 81 LEU A N 1
ATOM 630 C CA . LEU A 1 81 ? 7.520 -5.037 -21.349 1.00 86.50 81 LEU A CA 1
ATOM 631 C C . LEU A 1 81 ? 7.087 -3.631 -21.791 1.00 86.50 81 LEU A C 1
ATOM 633 O O . LEU A 1 81 ? 7.212 -3.297 -22.974 1.00 86.50 81 LEU A O 1
ATOM 637 N N . ILE A 1 82 ? 6.587 -2.820 -20.854 1.00 86.56 82 ILE A N 1
ATOM 638 C CA . ILE A 1 82 ? 6.254 -1.410 -21.089 1.00 86.56 82 ILE A CA 1
ATOM 639 C C . ILE A 1 82 ? 7.536 -0.607 -21.345 1.00 86.56 82 ILE A C 1
ATOM 641 O O . ILE A 1 82 ? 7.581 0.166 -22.303 1.00 86.56 82 ILE A O 1
ATOM 645 N N . ASP A 1 83 ? 8.593 -0.843 -20.563 1.00 86.12 83 ASP A N 1
ATOM 646 C CA . ASP A 1 83 ? 9.883 -0.154 -20.712 1.00 86.12 83 ASP A CA 1
ATOM 647 C C . ASP A 1 83 ? 10.557 -0.414 -22.064 1.00 86.12 83 ASP A C 1
ATOM 649 O O . ASP A 1 83 ? 11.144 0.488 -22.661 1.00 86.12 83 ASP A O 1
ATOM 653 N N . GLU A 1 84 ? 10.445 -1.636 -22.592 1.00 86.81 84 GLU A N 1
ATOM 654 C CA . GLU A 1 84 ? 10.971 -1.988 -23.917 1.00 86.81 84 GLU A CA 1
ATOM 655 C C . GLU A 1 84 ? 10.173 -1.356 -25.074 1.00 86.81 84 GLU A C 1
ATOM 657 O O . GLU A 1 84 ? 10.532 -1.528 -26.242 1.00 86.81 84 GLU A O 1
ATOM 662 N N . GLY A 1 85 ? 9.071 -0.653 -24.782 1.00 81.75 85 GLY A N 1
ATOM 663 C CA . GLY A 1 85 ? 8.182 -0.066 -25.786 1.00 81.75 85 GLY A CA 1
ATOM 664 C C . GLY A 1 85 ? 7.452 -1.111 -26.635 1.00 81.75 85 GLY A C 1
ATOM 665 O O . GLY A 1 85 ? 6.910 -0.778 -27.689 1.00 81.75 85 GLY A O 1
ATOM 666 N N . LYS A 1 86 ? 7.444 -2.381 -26.201 1.00 68.88 86 LYS A N 1
ATOM 667 C CA . LYS A 1 86 ? 6.815 -3.498 -26.923 1.00 68.88 86 LYS A CA 1
ATOM 668 C C . LYS A 1 86 ? 5.301 -3.550 -26.744 1.00 68.88 86 LYS A C 1
ATOM 670 O O . LYS A 1 86 ? 4.632 -4.175 -27.562 1.00 68.88 86 LYS A O 1
ATOM 675 N N . ARG A 1 87 ? 4.750 -2.896 -25.716 1.00 57.88 87 ARG A N 1
ATOM 676 C CA . ARG A 1 87 ? 3.301 -2.756 -25.518 1.00 57.88 87 ARG A CA 1
ATOM 677 C C . ARG A 1 87 ? 2.910 -1.312 -25.256 1.00 57.88 87 ARG A C 1
ATOM 679 O O . ARG A 1 87 ? 3.545 -0.614 -24.471 1.00 57.88 87 ARG A O 1
ATOM 686 N N . GLY A 1 88 ? 1.817 -0.884 -25.884 1.00 64.12 88 GLY A N 1
ATOM 687 C CA . GLY A 1 88 ? 1.103 0.306 -25.441 1.00 64.12 88 GLY A CA 1
ATOM 688 C C . GLY A 1 88 ? 0.447 0.032 -24.087 1.00 64.12 88 GLY A C 1
ATOM 689 O O . GLY A 1 88 ? -0.053 -1.064 -23.854 1.00 64.12 88 GLY A O 1
ATOM 690 N N . PHE A 1 89 ? 0.404 1.039 -23.214 1.00 63.72 89 PHE A N 1
ATOM 691 C CA . PHE A 1 89 ? -0.146 0.974 -21.848 1.00 63.72 89 PHE A CA 1
ATOM 692 C C . PHE A 1 89 ? -1.570 0.370 -21.734 1.00 63.72 89 PHE A C 1
ATOM 694 O O . PHE A 1 89 ? -1.999 0.006 -20.646 1.00 63.72 89 PHE A O 1
ATOM 701 N N . ALA A 1 90 ? -2.320 0.267 -22.837 1.00 64.06 90 ALA A N 1
ATOM 702 C CA . ALA A 1 90 ? -3.725 -0.138 -22.853 1.00 64.06 90 ALA A CA 1
ATOM 703 C C . ALA A 1 90 ? -3.992 -1.617 -23.209 1.00 64.06 90 ALA A C 1
ATOM 705 O O . ALA A 1 90 ? -5.145 -2.040 -23.125 1.00 64.06 90 ALA A O 1
ATOM 706 N N . GLU A 1 91 ? -2.991 -2.406 -23.612 1.00 62.50 91 GLU A N 1
ATOM 707 C CA . GLU A 1 91 ? -3.210 -3.815 -23.972 1.00 62.50 91 GLU A CA 1
ATOM 708 C C . GLU A 1 91 ? -2.906 -4.745 -22.798 1.00 62.50 91 GLU A C 1
ATOM 710 O O . GLU A 1 91 ? -1.758 -5.101 -22.528 1.00 62.50 91 GLU A O 1
ATOM 715 N N . THR A 1 92 ? -3.962 -5.171 -22.099 1.00 63.94 92 THR A N 1
ATOM 716 C CA . THR A 1 92 ? -3.866 -6.311 -21.186 1.00 63.94 92 THR A CA 1
ATOM 717 C C . THR A 1 92 ? -3.606 -7.572 -22.010 1.00 63.94 92 THR A C 1
ATOM 719 O O . THR A 1 92 ? -4.412 -7.859 -22.904 1.00 63.94 92 THR A O 1
ATOM 722 N N . PRO A 1 93 ? -2.533 -8.332 -21.731 1.00 61.66 93 PRO A N 1
ATOM 723 C CA . PRO A 1 93 ? -2.269 -9.575 -22.437 1.00 61.66 93 PRO A CA 1
ATOM 724 C C . PRO A 1 93 ? -3.471 -10.505 -22.342 1.00 61.66 93 PRO A C 1
ATOM 726 O O . PRO A 1 93 ? -4.028 -10.729 -21.264 1.00 61.66 93 PRO A O 1
ATOM 729 N N . THR A 1 94 ? -3.875 -11.052 -23.482 1.00 73.06 94 THR A N 1
ATOM 730 C CA . THR A 1 94 ? -4.904 -12.090 -23.482 1.00 73.06 94 THR A CA 1
ATOM 731 C C . THR A 1 94 ? -4.345 -13.351 -22.807 1.00 73.06 94 THR A C 1
ATOM 733 O O . THR A 1 94 ? -3.143 -13.614 -22.912 1.00 73.06 94 THR A O 1
ATOM 736 N N . PRO A 1 95 ? -5.176 -14.148 -22.109 1.00 74.81 95 PRO A N 1
ATOM 737 C CA . PRO A 1 95 ? -4.722 -15.382 -21.459 1.00 74.81 95 PRO A CA 1
ATOM 738 C C . PRO A 1 95 ? -3.962 -16.329 -22.404 1.00 74.81 95 PRO A C 1
ATOM 740 O O . PRO A 1 95 ? -3.017 -16.994 -21.984 1.00 74.81 95 PRO A O 1
ATOM 743 N N . ASP A 1 96 ? -4.327 -16.333 -23.688 1.00 74.38 96 ASP A N 1
ATOM 744 C CA . ASP A 1 96 ? -3.696 -17.158 -24.723 1.00 74.38 96 ASP A CA 1
ATOM 745 C C . ASP A 1 96 ? -2.275 -16.687 -25.079 1.00 74.38 96 ASP A C 1
ATOM 747 O O . ASP A 1 96 ? -1.411 -17.495 -25.417 1.00 74.38 96 ASP A O 1
ATOM 751 N N . GLU A 1 97 ? -2.001 -15.385 -24.968 1.00 65.69 97 GLU A N 1
ATOM 752 C CA . GLU A 1 97 ? -0.679 -14.810 -25.222 1.00 65.69 97 GLU A CA 1
ATOM 753 C C . GLU A 1 97 ? 0.276 -15.085 -24.052 1.00 65.69 97 GLU A C 1
ATOM 755 O O . GLU A 1 97 ? 1.442 -15.414 -24.272 1.00 65.69 97 GLU A O 1
ATOM 760 N N . MET A 1 98 ? -0.232 -15.046 -22.812 1.00 65.88 98 MET A N 1
ATOM 761 C CA . MET A 1 98 ? 0.549 -15.401 -21.617 1.00 65.88 98 MET A CA 1
ATOM 762 C C . MET A 1 98 ? 0.930 -16.886 -21.585 1.00 65.88 98 MET A C 1
ATOM 764 O O . MET A 1 98 ? 2.001 -17.237 -21.093 1.00 65.88 98 MET A O 1
ATOM 768 N N . ALA A 1 99 ? 0.095 -17.760 -22.156 1.00 65.75 99 ALA A N 1
ATOM 769 C CA . ALA A 1 99 ? 0.398 -19.184 -22.275 1.00 65.75 99 ALA A CA 1
ATOM 770 C C . ALA A 1 99 ? 1.535 -19.487 -23.274 1.00 65.75 99 ALA A C 1
ATOM 772 O O . ALA A 1 99 ? 2.146 -20.550 -23.182 1.00 65.75 99 ALA A O 1
ATOM 773 N N . MET A 1 100 ? 1.841 -18.576 -24.211 1.00 59.19 100 MET A N 1
ATOM 774 C CA . MET A 1 100 ? 2.905 -18.772 -25.206 1.00 59.19 100 MET A CA 1
ATOM 775 C C . MET A 1 100 ? 4.272 -18.222 -24.788 1.00 59.19 100 MET A C 1
ATOM 777 O O . MET A 1 100 ? 5.290 -18.724 -25.261 1.00 59.19 100 MET A O 1
ATOM 781 N N . THR A 1 101 ? 4.334 -17.225 -23.905 1.00 58.00 101 THR A N 1
ATOM 782 C CA . THR A 1 101 ? 5.615 -16.662 -23.439 1.00 58.00 101 THR A CA 1
ATOM 783 C C . THR A 1 101 ? 6.284 -17.484 -22.341 1.00 58.00 101 THR A C 1
ATOM 785 O O . THR A 1 101 ? 7.489 -17.346 -22.136 1.00 58.00 101 THR A O 1
ATOM 788 N N . TYR A 1 102 ? 5.556 -18.387 -21.682 1.00 55.91 102 TYR A N 1
ATOM 789 C CA . TYR A 1 102 ? 6.116 -19.320 -20.704 1.00 55.91 102 TYR A CA 1
ATOM 790 C C . TYR A 1 102 ? 6.628 -20.600 -21.392 1.00 55.91 102 TYR A C 1
ATOM 792 O O . TYR A 1 102 ? 6.104 -21.694 -21.197 1.00 55.91 102 TYR A O 1
ATOM 800 N N . SER A 1 103 ? 7.657 -20.469 -22.235 1.00 52.16 103 SER A N 1
ATOM 801 C CA . SER A 1 103 ? 8.421 -21.631 -22.704 1.00 52.16 103 SER A CA 1
ATOM 802 C C . SER A 1 103 ? 9.506 -21.960 -21.668 1.00 52.16 103 SER A C 1
ATOM 804 O O . SER A 1 103 ? 10.410 -21.143 -21.483 1.00 52.16 103 SER A O 1
ATOM 806 N N . PRO A 1 104 ? 9.465 -23.125 -20.991 1.00 58.38 104 PRO A N 1
ATOM 807 C CA . PRO A 1 104 ? 10.501 -23.527 -20.031 1.00 58.38 104 PRO A CA 1
ATOM 808 C C . PRO A 1 104 ? 11.865 -23.798 -20.693 1.00 58.38 104 PRO A C 1
ATOM 810 O O . PRO A 1 104 ? 12.877 -23.900 -20.003 1.00 58.38 104 PRO A O 1
ATOM 813 N N . ASP A 1 105 ? 11.907 -23.860 -22.026 1.00 53.81 105 ASP A N 1
ATOM 814 C CA . ASP A 1 105 ? 13.097 -24.169 -22.811 1.00 53.81 105 ASP A CA 1
ATOM 815 C C . ASP A 1 105 ? 13.730 -22.900 -23.401 1.00 53.81 105 ASP A C 1
ATOM 817 O O . ASP A 1 105 ? 13.757 -22.710 -24.616 1.00 53.81 105 ASP A O 1
ATOM 821 N N . ALA A 1 106 ? 14.253 -22.009 -22.558 1.00 46.41 106 ALA A N 1
ATOM 822 C CA . ALA A 1 106 ? 15.256 -21.042 -23.001 1.00 46.41 106 ALA A CA 1
ATOM 823 C C . ALA A 1 106 ? 16.066 -20.490 -21.825 1.00 46.41 106 ALA A C 1
ATOM 825 O O . ALA A 1 106 ? 15.632 -19.603 -21.095 1.00 46.41 106 ALA A O 1
ATOM 826 N N . ASN A 1 107 ? 17.320 -20.935 -21.753 1.00 51.06 107 ASN A N 1
ATOM 827 C CA . ASN A 1 107 ? 18.456 -20.264 -21.114 1.00 51.06 107 ASN A CA 1
ATOM 828 C C . ASN A 1 107 ? 18.750 -18.874 -21.742 1.00 51.06 107 ASN A C 1
ATOM 830 O O . ASN A 1 107 ? 19.897 -18.543 -22.027 1.00 51.06 107 ASN A O 1
ATOM 834 N N . CYS A 1 108 ? 17.724 -18.067 -22.019 1.00 45.56 108 CYS A N 1
ATOM 835 C CA . CYS A 1 108 ? 17.818 -16.750 -22.646 1.00 45.56 108 CYS A CA 1
ATOM 836 C C . CYS A 1 108 ? 17.210 -15.667 -21.743 1.00 45.56 108 CYS A C 1
ATOM 838 O O . CYS A 1 108 ? 16.557 -14.739 -22.203 1.00 45.56 108 CYS A O 1
ATOM 840 N N . PHE A 1 109 ? 17.441 -15.776 -20.437 1.00 42.59 109 PHE A N 1
ATOM 841 C CA . PHE A 1 109 ? 17.457 -14.607 -19.569 1.00 42.59 109 PHE A CA 1
ATOM 842 C C . PHE A 1 109 ? 18.927 -14.319 -19.245 1.00 42.59 109 PHE A C 1
ATOM 844 O O . PHE A 1 109 ? 19.540 -15.112 -18.533 1.00 42.59 109 PHE A O 1
ATOM 851 N N . PRO A 1 110 ? 19.525 -13.206 -19.713 1.00 44.59 110 PRO A N 1
ATOM 852 C CA . PRO A 1 110 ? 20.866 -12.799 -19.286 1.00 44.59 110 PRO A CA 1
ATOM 853 C C . PRO A 1 110 ? 20.872 -12.232 -17.852 1.00 44.59 110 PRO A C 1
ATOM 855 O O . PRO A 1 110 ? 21.839 -11.603 -17.437 1.00 44.59 110 PRO A O 1
ATOM 858 N N . TYR A 1 111 ? 19.802 -12.454 -17.083 1.00 48.03 111 TYR A N 1
ATOM 859 C CA . TYR A 1 111 ? 19.660 -12.033 -15.696 1.00 48.03 111 TYR A CA 1
ATOM 860 C C . TYR A 1 111 ? 19.329 -13.258 -14.848 1.00 48.03 111 TYR A C 1
ATOM 862 O O . TYR A 1 111 ? 18.170 -13.531 -14.540 1.00 48.03 111 TYR A O 1
ATOM 870 N N . ALA A 1 112 ? 20.360 -14.023 -14.495 1.00 44.09 112 ALA A N 1
ATOM 871 C CA . ALA A 1 112 ? 20.252 -14.982 -13.410 1.00 44.09 112 ALA A CA 1
ATOM 872 C C . ALA A 1 112 ? 20.178 -14.184 -12.102 1.00 44.09 112 ALA A C 1
ATOM 874 O O . ALA A 1 112 ? 21.180 -13.647 -11.638 1.00 44.09 112 ALA A O 1
ATOM 875 N N . TYR A 1 113 ? 18.988 -14.073 -11.515 1.00 41.38 113 TYR A N 1
ATOM 876 C CA . TYR A 1 113 ? 18.893 -13.693 -10.111 1.00 41.38 113 TYR A CA 1
ATOM 877 C C . TYR A 1 113 ? 19.382 -14.881 -9.285 1.00 41.38 113 TYR A C 1
ATOM 879 O O . TYR A 1 113 ? 18.844 -15.986 -9.385 1.00 41.38 113 TYR A O 1
ATOM 887 N N . ASN A 1 114 ? 20.414 -14.670 -8.472 1.00 49.34 114 ASN A N 1
ATOM 888 C CA . ASN A 1 114 ? 20.756 -15.633 -7.436 1.00 49.34 114 ASN A CA 1
ATOM 889 C C . ASN A 1 114 ? 19.607 -15.699 -6.406 1.00 49.34 114 ASN A C 1
ATOM 891 O O . ASN A 1 1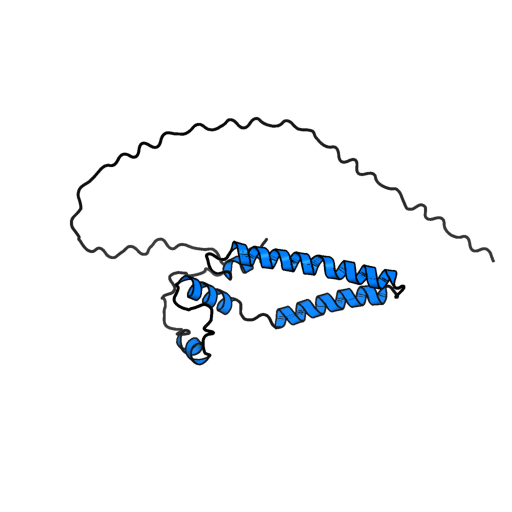14 ? 18.793 -14.780 -6.297 1.00 49.34 114 ASN A O 1
ATOM 895 N N . ALA A 1 115 ? 19.531 -16.780 -5.623 1.00 44.53 115 ALA A N 1
ATOM 896 C CA . ALA A 1 115 ? 18.472 -17.007 -4.625 1.00 44.53 115 ALA A CA 1
ATOM 897 C C . ALA A 1 115 ? 18.390 -15.934 -3.508 1.00 44.53 115 ALA A C 1
ATOM 899 O O . ALA A 1 115 ? 17.580 -16.055 -2.592 1.00 44.53 115 ALA A O 1
ATOM 900 N N . TYR A 1 116 ? 19.229 -14.896 -3.577 1.00 46.53 116 TYR A N 1
ATOM 901 C CA . TYR A 1 116 ? 19.350 -13.809 -2.613 1.00 46.53 116 TYR A CA 1
ATOM 902 C C . TYR A 1 116 ? 18.956 -12.436 -3.186 1.00 46.53 116 TYR A C 1
ATOM 904 O O . TYR A 1 116 ? 18.978 -11.454 -2.448 1.00 46.53 116 TYR A O 1
ATOM 912 N N . GLY A 1 117 ? 18.550 -12.354 -4.460 1.00 40.22 117 GLY A N 1
ATOM 913 C CA . GLY A 1 117 ? 18.059 -11.112 -5.067 1.00 40.22 117 GLY A CA 1
ATOM 914 C C . GLY A 1 117 ? 19.139 -10.056 -5.323 1.00 40.22 117 GLY A C 1
ATOM 915 O O . GLY A 1 117 ? 18.809 -8.886 -5.515 1.00 40.22 117 GLY A O 1
ATOM 916 N N . GLU A 1 118 ? 20.417 -10.439 -5.322 1.00 39.81 118 GLU A N 1
ATOM 917 C CA . GLU A 1 118 ? 21.524 -9.525 -5.599 1.00 39.81 118 GLU A CA 1
ATOM 918 C C . GLU A 1 118 ? 21.796 -9.471 -7.110 1.00 39.81 118 GLU A C 1
ATOM 920 O O . GLU A 1 118 ? 21.841 -10.499 -7.788 1.00 39.81 118 GLU A O 1
ATOM 925 N N . PHE A 1 119 ? 21.931 -8.259 -7.654 1.00 45.38 119 PHE A N 1
ATOM 926 C CA . PHE A 1 119 ? 22.166 -8.034 -9.079 1.00 45.38 119 PHE A CA 1
ATOM 927 C C . PHE A 1 119 ? 23.620 -8.381 -9.432 1.00 45.38 119 PHE A C 1
ATOM 929 O O . PHE A 1 119 ? 24.506 -7.530 -9.352 1.00 45.38 119 PHE A O 1
ATOM 936 N N . GLU A 1 120 ? 23.882 -9.628 -9.824 1.00 45.47 120 GLU A N 1
ATOM 937 C CA . GLU A 1 120 ? 25.152 -10.001 -10.453 1.00 45.47 120 GLU A CA 1
ATOM 938 C C . GLU A 1 120 ? 25.119 -9.627 -11.936 1.00 45.47 120 GLU A C 1
ATOM 940 O O . GLU A 1 120 ? 24.519 -10.299 -12.776 1.00 45.47 120 GLU A O 1
ATOM 945 N N . MET A 1 121 ? 25.794 -8.530 -12.275 1.00 48.88 121 MET A N 1
ATOM 946 C CA . MET A 1 121 ? 26.116 -8.216 -13.660 1.00 48.88 121 MET A CA 1
ATOM 947 C C . MET A 1 121 ? 27.248 -9.159 -14.099 1.00 48.88 121 MET A C 1
ATOM 949 O O . MET A 1 121 ? 28.422 -8.877 -13.862 1.00 48.88 121 MET A O 1
ATOM 953 N N . HIS A 1 122 ? 26.909 -10.301 -14.704 1.00 50.66 122 HIS A N 1
ATOM 954 C CA . HIS A 1 122 ? 27.905 -11.180 -15.320 1.00 50.66 122 HIS A CA 1
ATOM 955 C C . HIS A 1 122 ? 28.557 -10.443 -16.501 1.00 50.66 122 HIS A C 1
ATOM 957 O O . HIS A 1 122 ? 27.985 -10.335 -17.583 1.00 50.66 122 HIS A O 1
ATOM 963 N N . ALA A 1 123 ? 29.766 -9.924 -16.287 1.00 57.16 123 ALA A N 1
ATOM 964 C CA . ALA A 1 123 ? 30.545 -9.185 -17.281 1.00 57.16 123 ALA A CA 1
ATOM 965 C C . ALA A 1 123 ? 31.170 -10.076 -18.381 1.00 57.16 123 ALA A C 1
ATOM 967 O O . ALA A 1 123 ? 31.920 -9.582 -19.221 1.00 57.16 123 ALA A O 1
ATOM 968 N N . ASP A 1 124 ? 30.844 -11.371 -18.418 1.00 52.50 124 ASP A N 1
ATOM 969 C CA . ASP A 1 124 ? 31.564 -12.377 -19.205 1.00 52.50 124 ASP A CA 1
ATOM 970 C C . ASP A 1 124 ? 30.767 -12.899 -20.411 1.00 52.50 124 ASP A C 1
ATOM 972 O O . ASP A 1 124 ? 30.725 -14.096 -20.684 1.00 52.50 124 ASP A O 1
ATOM 976 N N . ALA A 1 125 ? 30.159 -11.998 -21.182 1.00 52.44 125 ALA A N 1
ATOM 977 C CA . ALA A 1 125 ? 29.774 -12.289 -22.563 1.00 52.44 125 ALA A CA 1
ATOM 978 C C . ALA A 1 125 ? 30.715 -11.529 -23.503 1.00 52.44 125 ALA A C 1
ATOM 980 O O . ALA A 1 125 ? 30.364 -10.507 -24.093 1.00 52.44 125 ALA A O 1
ATOM 981 N N . ALA A 1 126 ? 31.953 -12.018 -23.597 1.00 51.41 126 ALA A N 1
ATOM 982 C CA . ALA A 1 126 ? 32.908 -11.549 -24.588 1.00 51.41 126 ALA A CA 1
ATOM 983 C C . ALA A 1 126 ? 32.319 -11.755 -26.001 1.00 51.41 126 ALA A C 1
ATOM 985 O O . ALA A 1 126 ? 31.933 -12.881 -26.334 1.00 51.41 126 ALA A O 1
ATOM 986 N N . PRO A 1 127 ? 32.239 -10.711 -26.846 1.00 52.47 127 PRO A N 1
ATOM 987 C CA . PRO A 1 127 ? 31.823 -10.877 -28.227 1.00 52.47 127 PRO A CA 1
ATOM 988 C C . PRO A 1 127 ? 32.859 -11.734 -28.956 1.00 52.47 127 PRO A C 1
ATOM 990 O O . PRO A 1 127 ? 34.059 -11.451 -28.936 1.00 52.47 127 PRO A O 1
ATOM 993 N N . HIS A 1 128 ? 32.377 -12.804 -29.584 1.00 56.59 128 HIS A N 1
ATOM 994 C CA . HIS A 1 128 ? 33.167 -13.638 -30.475 1.00 56.59 128 HIS A CA 1
ATOM 995 C C . HIS A 1 128 ? 33.756 -12.739 -31.574 1.00 56.59 128 HIS A C 1
ATOM 997 O O . HIS A 1 128 ? 33.017 -12.032 -32.257 1.00 56.59 128 HIS A O 1
ATOM 1003 N N . GLY A 1 129 ? 35.088 -12.713 -31.663 1.00 57.22 129 GLY A N 1
ATOM 1004 C CA . GLY A 1 129 ? 35.836 -11.790 -32.510 1.00 57.22 129 GLY A CA 1
ATOM 1005 C C . GLY A 1 129 ? 35.499 -11.924 -33.991 1.00 57.22 129 GLY A C 1
ATOM 1006 O O . GLY A 1 129 ? 35.603 -13.014 -34.550 1.00 57.22 129 GLY A O 1
ATOM 1007 N N . ASP A 1 130 ? 35.152 -10.792 -34.597 1.00 58.38 130 ASP A N 1
ATOM 1008 C CA . ASP A 1 130 ? 35.171 -10.589 -36.039 1.00 58.38 130 ASP A CA 1
ATOM 1009 C C . ASP A 1 130 ? 36.278 -9.567 -36.337 1.00 58.38 130 ASP A C 1
ATOM 1011 O O . ASP A 1 130 ? 36.255 -8.425 -35.863 1.00 58.38 130 ASP A O 1
ATOM 1015 N N . ASP A 1 131 ? 37.297 -10.024 -37.062 1.00 65.12 131 ASP A N 1
ATOM 1016 C CA . ASP A 1 131 ? 38.482 -9.268 -37.454 1.00 65.12 131 ASP A CA 1
ATOM 1017 C C . ASP A 1 131 ? 38.099 -8.123 -38.407 1.00 65.12 131 ASP A C 1
ATOM 1019 O O . ASP A 1 131 ? 38.010 -8.302 -39.623 1.00 65.12 131 ASP A O 1
ATOM 1023 N N . SER A 1 132 ? 37.896 -6.918 -37.869 1.00 65.25 132 SER A N 1
ATOM 1024 C CA . SER A 1 132 ? 37.697 -5.702 -38.666 1.00 65.25 132 SER A CA 1
ATOM 1025 C C . SER A 1 132 ? 38.843 -4.704 -38.432 1.00 65.25 132 SER A C 1
ATOM 1027 O O . SER A 1 132 ? 39.167 -4.398 -37.279 1.00 65.25 132 SER A O 1
ATOM 1029 N N . PRO A 1 133 ? 39.514 -4.210 -39.494 1.00 60.94 133 PRO A N 1
ATOM 1030 C CA . PRO A 1 133 ? 40.735 -3.422 -39.373 1.00 60.94 133 PRO A CA 1
ATOM 1031 C C . PRO A 1 133 ? 40.492 -2.030 -38.772 1.00 60.94 133 PRO A C 1
ATOM 1033 O O . PRO A 1 133 ? 39.539 -1.325 -39.100 1.00 60.94 133 PRO A O 1
ATOM 1036 N N . ALA A 1 134 ? 41.422 -1.650 -37.896 1.00 53.88 134 ALA A N 1
ATOM 1037 C CA . ALA A 1 134 ? 41.399 -0.479 -37.027 1.00 53.88 134 ALA A CA 1
ATOM 1038 C C . ALA A 1 134 ? 41.105 0.867 -37.728 1.00 53.88 134 ALA A C 1
ATOM 1040 O O . ALA A 1 134 ? 41.785 1.214 -38.700 1.00 53.88 134 ALA A O 1
ATOM 1041 N N . PRO A 1 135 ? 40.214 1.709 -37.165 1.00 55.69 135 PRO A N 1
ATOM 1042 C CA . PRO A 1 135 ? 40.180 3.127 -37.473 1.00 55.69 135 PRO A CA 1
ATOM 1043 C C . PRO A 1 135 ? 41.180 3.911 -36.610 1.00 55.69 135 PRO A C 1
ATOM 1045 O O . PRO A 1 135 ? 41.318 3.743 -35.399 1.00 55.69 135 PRO A O 1
ATOM 1048 N N . VAL A 1 136 ? 41.889 4.786 -37.310 1.00 61.66 136 VAL A N 1
ATOM 1049 C CA . VAL A 1 136 ? 42.971 5.667 -36.880 1.00 61.66 136 VAL A CA 1
ATOM 1050 C C . VAL A 1 136 ? 42.557 6.598 -35.732 1.00 61.66 136 VAL A C 1
ATOM 1052 O O . VAL A 1 136 ? 41.520 7.257 -35.773 1.00 61.66 136 VAL A O 1
ATOM 1055 N N . HIS A 1 137 ? 43.437 6.683 -34.732 1.00 53.00 137 HIS A N 1
ATOM 1056 C CA . HIS A 1 137 ? 43.433 7.639 -33.625 1.00 53.00 137 HIS A CA 1
ATOM 1057 C C . HIS A 1 137 ? 43.077 9.076 -34.046 1.00 53.00 137 HIS A C 1
ATOM 1059 O O . HIS A 1 137 ? 43.840 9.718 -34.766 1.00 53.00 137 HIS A O 1
ATOM 1065 N N . SER A 1 138 ? 42.023 9.637 -33.448 1.00 54.94 138 SER A N 1
ATOM 1066 C CA . SER A 1 138 ? 41.878 11.087 -33.296 1.00 54.94 138 SER A CA 1
ATOM 1067 C C . SER A 1 138 ? 41.774 11.421 -31.808 1.00 54.94 138 SER A C 1
ATOM 1069 O O . SER A 1 138 ? 40.750 11.214 -31.161 1.00 54.94 138 SER A O 1
ATOM 1071 N N . LYS A 1 139 ? 42.901 11.864 -31.236 1.00 51.81 139 LYS A N 1
ATOM 1072 C CA . LYS A 1 139 ? 43.008 12.385 -29.868 1.00 51.81 139 LYS A CA 1
ATOM 1073 C C . LYS A 1 139 ? 42.318 13.751 -29.801 1.00 51.81 139 LYS A C 1
ATOM 1075 O O . LYS A 1 139 ? 42.964 14.772 -30.015 1.00 51.81 139 LYS A O 1
ATOM 1080 N N . SER A 1 140 ? 41.044 13.793 -29.436 1.00 58.50 140 SER A N 1
ATOM 1081 C CA . SER A 1 140 ? 40.447 14.997 -28.854 1.00 58.50 140 SER A CA 1
ATOM 1082 C C . SER A 1 140 ? 40.704 14.980 -27.347 1.00 58.50 140 SER A C 1
ATOM 1084 O O . SER A 1 140 ? 39.964 14.370 -26.577 1.00 58.50 140 SER A O 1
ATOM 1086 N N . GLN A 1 141 ? 41.806 15.614 -26.937 1.00 51.72 141 GLN A N 1
ATOM 1087 C CA . GLN A 1 141 ? 42.045 16.000 -25.549 1.00 51.72 141 GLN A CA 1
ATOM 1088 C C . GLN A 1 141 ? 40.930 16.956 -25.109 1.00 51.72 141 GLN A C 1
ATOM 1090 O O . GLN A 1 141 ? 40.954 18.138 -25.442 1.00 51.72 141 GLN A O 1
ATOM 1095 N N . ILE A 1 142 ? 39.957 16.448 -24.355 1.00 53.81 142 ILE A N 1
ATOM 1096 C CA . ILE A 1 142 ? 39.077 17.286 -23.544 1.00 53.81 142 ILE A CA 1
ATOM 1097 C C . ILE A 1 142 ? 39.795 17.482 -22.210 1.00 53.81 142 ILE A C 1
ATOM 1099 O O . ILE A 1 142 ? 39.848 16.599 -21.357 1.00 53.81 142 ILE A O 1
ATOM 1103 N N . LEU A 1 143 ? 40.426 18.646 -22.102 1.00 56.38 143 LEU A N 1
ATOM 1104 C CA . LEU A 1 143 ? 41.064 19.186 -20.913 1.00 56.38 143 LEU A CA 1
ATOM 1105 C C . LEU A 1 143 ? 39.983 19.433 -19.844 1.00 56.38 143 LEU A C 1
ATOM 1107 O O . LEU A 1 143 ? 39.362 20.494 -19.817 1.00 56.38 143 LEU A O 1
ATOM 1111 N N . MET A 1 144 ? 39.719 18.451 -18.980 1.00 57.31 144 MET A N 1
ATOM 1112 C CA . MET A 1 144 ? 38.921 18.690 -17.777 1.00 57.31 144 MET A CA 1
ATOM 1113 C C . MET A 1 144 ? 39.792 19.396 -16.736 1.00 57.31 144 MET A C 1
ATOM 1115 O O . MET A 1 144 ? 40.709 18.813 -16.160 1.00 57.31 144 MET A O 1
ATOM 1119 N N . HIS A 1 145 ? 39.508 20.680 -16.530 1.00 60.75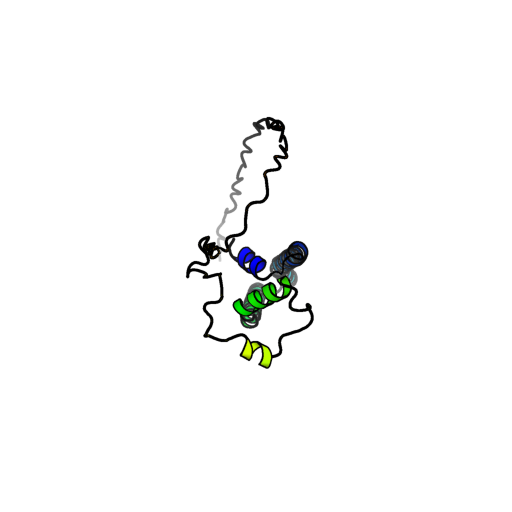 145 HIS A N 1
ATOM 1120 C CA . HIS A 1 145 ? 40.014 21.456 -15.407 1.00 60.75 145 HIS A CA 1
ATOM 1121 C C . HIS A 1 145 ? 39.433 20.912 -14.087 1.00 60.75 145 HIS A C 1
ATOM 1123 O O . HIS A 1 145 ? 38.214 20.743 -14.001 1.00 60.75 145 HIS A O 1
ATOM 1129 N N . PRO A 1 146 ? 40.249 20.689 -13.040 1.00 58.12 146 PRO A N 1
ATOM 1130 C CA . PRO A 1 146 ? 39.741 20.459 -11.693 1.00 58.12 146 PRO A CA 1
ATOM 1131 C C . PRO A 1 146 ? 39.149 21.772 -11.166 1.00 58.12 146 PRO A C 1
ATOM 1133 O O . PRO A 1 146 ? 39.874 22.720 -10.860 1.00 58.12 146 PRO A O 1
ATOM 1136 N N . SER A 1 147 ? 37.818 21.850 -11.127 1.00 58.50 147 SER A N 1
ATOM 1137 C CA . SER A 1 147 ? 37.106 22.938 -10.460 1.00 58.50 147 SER A CA 1
ATOM 1138 C C . SER A 1 147 ? 37.193 22.724 -8.952 1.00 58.50 147 SER A C 1
ATOM 1140 O O . SER A 1 147 ? 36.932 21.630 -8.456 1.00 58.50 147 SER A O 1
ATOM 1142 N N . ALA A 1 148 ? 37.632 23.770 -8.264 1.00 58.75 148 ALA A N 1
ATOM 1143 C CA . ALA A 1 148 ? 37.982 23.798 -6.857 1.00 58.75 148 ALA A CA 1
ATOM 1144 C C . ALA A 1 148 ? 36.849 23.324 -5.933 1.00 58.75 148 ALA A C 1
ATOM 1146 O O . ALA A 1 148 ? 35.699 23.740 -6.073 1.00 58.75 148 ALA A O 1
ATOM 1147 N N . GLU A 1 149 ? 37.219 22.509 -4.946 1.00 59.16 149 GLU A N 1
ATOM 1148 C CA . GLU A 1 149 ? 36.409 22.201 -3.770 1.00 59.16 149 GLU A CA 1
ATOM 1149 C C . GLU A 1 149 ? 36.116 23.487 -2.973 1.00 59.16 149 GLU A C 1
ATOM 1151 O O . GLU A 1 149 ? 37.052 24.169 -2.536 1.00 59.16 149 GLU A O 1
ATOM 1156 N N . PRO A 1 150 ? 34.844 23.840 -2.723 1.00 59.62 150 PRO A N 1
ATOM 1157 C CA . PRO A 1 150 ? 34.516 24.788 -1.677 1.00 59.62 150 PRO A CA 1
ATOM 1158 C C . PRO A 1 150 ? 34.641 24.087 -0.318 1.00 59.62 150 PRO A C 1
ATOM 1160 O O . PRO A 1 150 ? 33.856 23.213 0.031 1.00 59.62 150 PRO A O 1
ATOM 1163 N N . SER A 1 151 ? 35.654 24.506 0.440 1.00 63.12 151 SER A N 1
ATOM 1164 C CA . SER A 1 151 ? 35.826 24.269 1.877 1.00 63.12 151 SER A CA 1
ATOM 1165 C C . SER A 1 151 ? 34.524 24.574 2.632 1.00 63.12 151 SER A C 1
ATOM 1167 O O . SER A 1 151 ? 34.238 25.734 2.943 1.00 63.12 151 SER A O 1
ATOM 1169 N N . GLU A 1 152 ? 33.744 23.542 2.946 1.00 56.72 152 GLU A N 1
ATOM 1170 C CA . GLU A 1 152 ? 32.553 23.669 3.778 1.00 56.72 152 GLU A CA 1
ATOM 1171 C C . GLU A 1 152 ? 32.978 23.751 5.249 1.00 56.72 152 GLU A C 1
ATOM 1173 O O . GLU A 1 152 ? 33.517 22.817 5.845 1.00 56.72 152 GLU A O 1
ATOM 1178 N N . ALA A 1 153 ? 32.806 24.947 5.805 1.00 55.91 153 ALA A N 1
ATOM 1179 C CA . ALA A 1 153 ? 33.108 25.273 7.182 1.00 55.91 153 ALA A CA 1
ATOM 1180 C C . ALA A 1 153 ? 32.209 24.475 8.132 1.00 55.91 153 ALA A C 1
ATOM 1182 O O . ALA A 1 153 ? 30.988 24.593 8.089 1.00 55.91 153 ALA A O 1
ATOM 1183 N N . THR A 1 154 ? 32.836 23.724 9.033 1.00 61.59 154 THR A N 1
ATOM 1184 C CA . THR A 1 154 ? 32.227 23.060 10.187 1.00 61.59 154 THR A CA 1
ATOM 1185 C C . THR A 1 154 ? 31.351 24.032 10.993 1.00 61.59 154 THR A C 1
ATOM 1187 O O . THR A 1 154 ? 31.891 24.934 11.643 1.00 61.59 154 THR A O 1
ATOM 1190 N N . PRO A 1 155 ? 30.016 23.861 11.042 1.00 61.16 155 PRO A N 1
ATOM 1191 C CA . PRO A 1 155 ? 29.199 24.567 12.011 1.00 61.16 155 PRO A CA 1
ATOM 1192 C C . PRO A 1 155 ? 29.326 23.860 13.364 1.00 61.16 155 PRO A C 1
ATOM 1194 O O . PRO A 1 155 ? 28.675 22.855 13.651 1.00 61.16 155 PRO A O 1
ATOM 1197 N N . THR A 1 156 ? 30.177 24.411 14.225 1.00 58.91 156 THR A N 1
ATOM 1198 C CA . THR A 1 156 ? 30.185 24.139 15.666 1.00 58.91 156 THR A CA 1
ATOM 1199 C C . THR A 1 156 ? 28.883 24.689 16.259 1.00 58.91 156 THR A C 1
ATOM 1201 O O . THR A 1 156 ? 28.810 25.846 16.667 1.00 58.91 156 THR A O 1
ATOM 1204 N N . GLY A 1 157 ? 27.819 23.883 16.240 1.00 48.03 157 GLY A N 1
ATOM 1205 C CA . GLY A 1 157 ? 26.465 24.296 16.606 1.00 48.03 157 GLY A CA 1
ATOM 1206 C C . GLY A 1 157 ? 25.842 23.415 17.685 1.00 48.03 157 GLY A C 1
ATOM 1207 O O . GLY A 1 157 ? 25.266 22.380 17.386 1.00 48.03 157 GLY A O 1
ATOM 1208 N N . ALA A 1 158 ? 25.955 23.881 18.929 1.00 48.38 158 ALA A N 1
ATOM 1209 C CA . ALA A 1 158 ? 25.034 23.687 20.050 1.00 48.38 158 ALA A CA 1
ATOM 1210 C C . ALA A 1 158 ? 24.469 22.273 20.313 1.00 48.38 158 ALA A C 1
ATOM 1212 O O . ALA A 1 158 ? 23.469 21.828 19.755 1.00 48.38 158 ALA A O 1
ATOM 1213 N N . THR A 1 159 ? 25.030 21.636 21.340 1.00 49.72 159 THR A N 1
ATOM 1214 C CA . THR A 1 159 ? 24.400 20.562 22.110 1.00 49.72 159 THR A CA 1
ATOM 1215 C C . THR A 1 159 ? 23.088 21.061 22.733 1.00 49.72 159 THR A C 1
ATOM 1217 O O . THR A 1 159 ? 23.074 21.599 23.842 1.00 49.72 159 THR A O 1
ATOM 1220 N N . THR A 1 160 ? 21.965 20.875 22.041 1.00 52.91 160 THR A N 1
ATOM 1221 C CA . THR A 1 160 ? 20.634 21.034 22.635 1.00 52.91 160 THR A CA 1
ATOM 1222 C C . THR A 1 160 ? 20.421 19.902 23.632 1.00 52.91 160 THR A C 1
ATOM 1224 O O . THR A 1 160 ? 20.080 18.775 23.275 1.00 52.91 160 THR A O 1
ATOM 1227 N N . LYS A 1 161 ? 20.647 20.200 24.914 1.00 49.06 161 LYS A N 1
ATOM 1228 C CA . LYS A 1 161 ? 20.160 19.382 26.025 1.00 49.06 161 LYS A CA 1
ATOM 1229 C C . LYS A 1 161 ? 18.633 19.399 25.981 1.00 49.06 161 LYS A C 1
ATOM 1231 O O . LYS A 1 161 ? 18.007 20.338 26.465 1.00 49.06 161 LYS A O 1
ATOM 1236 N N . VAL A 1 162 ? 18.036 18.362 25.404 1.00 52.81 162 VAL A N 1
ATOM 1237 C CA . VAL A 1 162 ? 16.610 18.079 25.572 1.00 52.81 162 VAL A CA 1
ATOM 1238 C C . VAL A 1 162 ? 16.414 17.672 27.031 1.00 52.81 162 VAL A C 1
ATOM 1240 O O . VAL A 1 162 ? 16.729 16.555 27.439 1.00 52.81 162 VAL A O 1
ATOM 1243 N N . ALA A 1 163 ? 15.958 18.624 27.843 1.00 53.31 163 ALA A N 1
ATOM 1244 C CA . ALA A 1 163 ? 15.478 18.362 29.186 1.00 53.31 163 ALA A CA 1
ATOM 1245 C C . ALA A 1 163 ? 14.203 17.517 29.074 1.00 53.31 163 ALA A C 1
ATOM 1247 O O . ALA A 1 163 ? 13.125 18.020 28.768 1.00 53.31 163 ALA A O 1
ATOM 1248 N N . ILE A 1 164 ? 14.342 16.211 29.298 1.00 56.84 164 ILE A N 1
ATOM 1249 C CA . ILE A 1 164 ? 13.214 15.308 29.516 1.00 56.84 164 ILE A CA 1
ATOM 1250 C C . ILE A 1 164 ? 12.608 15.694 30.867 1.00 56.84 164 ILE A C 1
ATOM 1252 O O . ILE A 1 164 ? 13.072 15.266 31.925 1.00 56.84 164 ILE A O 1
ATOM 1256 N N . ALA A 1 165 ? 11.589 16.551 30.833 1.00 54.50 165 ALA A N 1
ATOM 1257 C CA . ALA A 1 165 ? 10.721 16.799 31.969 1.00 54.50 165 ALA A CA 1
ATOM 1258 C C . ALA A 1 165 ? 9.941 15.507 32.258 1.00 54.50 165 ALA A C 1
ATOM 1260 O O . ALA A 1 165 ? 8.959 15.179 31.594 1.00 54.50 165 ALA A O 1
ATOM 1261 N N . ARG A 1 166 ? 10.420 14.735 33.238 1.00 51.19 166 ARG A N 1
ATOM 1262 C CA . ARG A 1 166 ? 9.647 13.668 33.876 1.00 51.19 166 ARG A CA 1
ATOM 1263 C C . ARG A 1 166 ? 8.474 14.320 34.607 1.00 51.19 166 ARG A C 1
ATOM 1265 O O . ARG A 1 166 ? 8.626 14.756 35.745 1.00 51.19 166 ARG A O 1
ATOM 1272 N N . ASN A 1 167 ? 7.314 14.382 33.960 1.00 53.97 167 ASN A N 1
ATOM 1273 C CA . ASN A 1 167 ? 6.061 14.648 34.657 1.00 53.97 167 ASN A CA 1
ATOM 1274 C C . ASN A 1 167 ? 5.762 13.458 35.573 1.00 53.97 167 ASN A C 1
ATOM 1276 O O . ASN A 1 167 ? 5.298 12.404 35.146 1.00 53.97 167 ASN A O 1
ATOM 1280 N N . SER A 1 168 ? 6.089 13.652 36.847 1.00 56.12 168 SER A N 1
ATOM 1281 C CA . SER A 1 168 ? 5.636 12.853 37.975 1.00 56.12 168 SER A CA 1
ATOM 1282 C C . SER A 1 168 ? 4.122 13.031 38.130 1.00 56.12 168 SER A C 1
ATOM 1284 O O . SER A 1 168 ? 3.674 13.923 38.843 1.00 56.12 168 SER A O 1
ATOM 1286 N N . ILE A 1 169 ? 3.333 12.207 37.440 1.00 58.00 169 ILE A N 1
ATOM 1287 C CA . ILE A 1 169 ? 1.895 12.031 37.690 1.00 58.00 169 ILE A CA 1
ATOM 1288 C C . ILE A 1 169 ? 1.673 10.557 38.009 1.00 58.00 169 ILE A C 1
ATOM 1290 O O . ILE A 1 169 ? 1.361 9.760 37.136 1.00 58.00 169 ILE A O 1
ATOM 1294 N N . THR A 1 170 ? 1.872 10.211 39.276 1.00 55.69 170 THR A N 1
ATOM 1295 C CA . THR A 1 170 ? 1.214 9.082 39.946 1.00 55.69 170 THR A CA 1
ATOM 1296 C C . THR A 1 170 ? 1.147 9.411 41.439 1.00 55.69 170 THR A C 1
ATOM 1298 O O . THR A 1 170 ? 1.828 8.790 42.250 1.00 55.69 170 THR A O 1
ATOM 1301 N N . ASP A 1 171 ? 0.371 10.436 41.800 1.00 59.50 171 ASP A N 1
ATOM 1302 C CA . ASP A 1 171 ? -0.132 10.592 43.170 1.00 59.50 171 ASP A CA 1
ATOM 1303 C C . ASP A 1 171 ? -1.478 9.858 43.233 1.00 59.50 171 ASP A C 1
ATOM 1305 O O . ASP A 1 171 ? -2.544 10.414 42.968 1.00 59.50 171 ASP A O 1
ATOM 1309 N N . PHE A 1 172 ? -1.399 8.542 43.429 1.00 62.34 172 PHE A N 1
ATOM 1310 C CA . PHE A 1 172 ? -2.556 7.666 43.584 1.00 62.34 172 PHE A CA 1
ATOM 1311 C C . PHE A 1 172 ? -2.929 7.673 45.070 1.00 62.34 172 PHE A C 1
ATOM 1313 O O . PHE A 1 172 ? -2.362 6.924 45.866 1.00 62.34 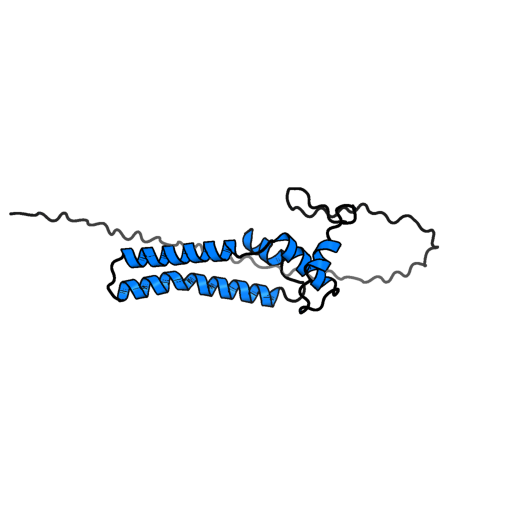172 PHE A O 1
ATOM 1320 N N . ARG A 1 173 ? -3.860 8.549 45.467 1.00 64.19 173 ARG A N 1
ATOM 1321 C CA . ARG A 1 173 ? -4.486 8.453 46.791 1.00 64.19 173 ARG A CA 1
ATOM 1322 C C . ARG A 1 173 ? -5.494 7.300 46.785 1.00 64.19 173 ARG A C 1
ATOM 1324 O O . ARG A 1 173 ? -6.378 7.301 45.928 1.00 64.19 173 ARG A O 1
ATOM 1331 N N . PRO A 1 174 ? -5.404 6.337 47.716 1.00 69.31 174 PRO A N 1
ATOM 1332 C CA . PRO A 1 174 ? -6.457 5.352 47.901 1.00 69.31 174 PRO A CA 1
ATOM 1333 C C . PRO A 1 174 ? -7.696 6.041 48.484 1.00 69.31 174 PRO A C 1
ATOM 1335 O O . PRO A 1 174 ? -7.599 6.824 49.431 1.00 69.31 174 PRO A O 1
ATOM 1338 N N . ILE A 1 175 ? -8.852 5.762 47.883 1.00 71.88 175 ILE A N 1
ATOM 1339 C CA . ILE A 1 175 ? -10.159 6.125 48.426 1.00 71.88 175 ILE A CA 1
ATOM 1340 C C . ILE A 1 175 ? -10.399 5.198 49.618 1.00 71.88 175 ILE A C 1
ATOM 1342 O O . ILE A 1 175 ? -10.357 3.976 49.482 1.00 71.88 175 ILE A O 1
ATOM 1346 N N . HIS A 1 176 ? -10.542 5.802 50.793 1.00 72.38 176 HIS A N 1
ATOM 1347 C CA . HIS A 1 176 ? -10.951 5.135 52.017 1.00 72.38 176 HIS A CA 1
ATOM 1348 C C . HIS A 1 176 ? -12.479 5.081 51.973 1.00 72.38 176 HIS A C 1
ATOM 1350 O O . HIS A 1 176 ? -13.126 6.116 52.118 1.00 72.38 176 HIS A O 1
ATOM 1356 N N . ASP A 1 177 ? -13.034 3.905 51.695 1.00 74.19 177 ASP A N 1
ATOM 1357 C CA . ASP A 1 177 ? -14.458 3.656 51.896 1.00 74.19 177 ASP A CA 1
ATOM 1358 C C . ASP A 1 177 ? -14.646 3.337 53.385 1.00 74.19 177 ASP A C 1
ATOM 1360 O O . ASP A 1 177 ? -14.242 2.273 53.858 1.00 74.19 177 ASP A O 1
ATOM 1364 N N . ASP A 1 178 ? -15.168 4.309 54.129 1.00 73.44 178 ASP A N 1
ATOM 1365 C CA . ASP A 1 178 ? -15.836 4.087 55.409 1.00 73.44 178 ASP A CA 1
ATOM 1366 C C . ASP A 1 178 ? -17.336 3.984 55.104 1.00 73.44 178 ASP A C 1
ATOM 1368 O O . ASP A 1 178 ? -17.916 4.967 54.645 1.00 73.44 178 ASP A O 1
ATOM 1372 N N . ASP A 1 179 ? -17.912 2.789 55.278 1.00 62.94 179 ASP A N 1
ATOM 1373 C CA . ASP A 1 179 ? -19.262 2.521 55.822 1.00 62.94 179 ASP A CA 1
ATOM 1374 C C . ASP A 1 179 ? -19.574 1.008 55.826 1.00 62.94 179 ASP A C 1
ATOM 1376 O O . ASP A 1 179 ? -19.549 0.362 54.750 1.00 62.94 179 ASP A O 1
#

pLDDT: mean 73.63, std 19.0, range [39.81, 97.25]